Protein AF-A0A7C3XX94-F1 (afdb_monomer_lite)

Sequence (78 aa):
EELEKLSEDAGVYKSVGGIMVRSSRDALKKELSEQKETLDLRIKALQKQEERSIQRLREMREKIDKELKSGAAEGAGG

Structure (mmCIF, N/CA/C/O backbone):
data_AF-A0A7C3XX94-F1
#
_entry.id   AF-A0A7C3XX94-F1
#
loop_
_atom_site.group_PDB
_atom_site.id
_atom_site.type_symbol
_atom_site.label_atom_id
_atom_site.label_alt_id
_atom_site.label_comp_id
_atom_site.label_asym_id
_atom_site.label_entity_id
_atom_site.label_seq_id
_atom_site.pdbx_PDB_ins_code
_atom_site.Cartn_x
_atom_site.Cartn_y
_atom_site.Cartn_z
_atom_site.occupancy
_atom_site.B_iso_or_equiv
_atom_site.auth_seq_id
_atom_site.auth_comp_id
_atom_site.auth_asym_id
_atom_site.auth_atom_id
_atom_site.pdbx_PDB_model_num
ATOM 1 N N . GLU A 1 1 ? -0.234 6.050 17.718 1.00 75.25 1 GLU A N 1
ATOM 2 C CA . GLU A 1 1 ? 0.169 7.319 18.351 1.00 75.25 1 GLU A CA 1
ATOM 3 C C . GLU A 1 1 ? -1.000 8.090 18.959 1.00 75.25 1 GLU A C 1
ATOM 5 O O . GLU A 1 1 ? -1.171 8.005 20.165 1.00 75.25 1 GLU A O 1
ATOM 10 N N . GLU A 1 2 ? -1.868 8.780 18.207 1.00 84.44 2 GLU A N 1
ATOM 11 C CA . GLU A 1 2 ? -2.917 9.611 18.850 1.00 84.44 2 GLU A CA 1
ATOM 12 C C . GLU A 1 2 ? -3.951 8.811 19.660 1.00 84.44 2 GLU A C 1
ATOM 14 O O . GLU A 1 2 ? -4.267 9.168 20.792 1.00 84.44 2 GLU A O 1
ATOM 19 N N . LEU A 1 3 ? -4.404 7.659 19.153 1.00 83.94 3 LEU A N 1
ATOM 20 C CA . LEU A 1 3 ? -5.307 6.774 19.903 1.00 83.94 3 LEU A CA 1
ATOM 21 C C . LEU A 1 3 ? -4.664 6.167 21.158 1.00 83.94 3 LEU A C 1
ATOM 23 O O . LEU A 1 3 ? -5.370 5.616 21.992 1.00 83.94 3 LEU A O 1
ATOM 27 N N . GLU A 1 4 ? -3.338 6.195 21.300 1.00 83.81 4 GLU A N 1
ATOM 28 C CA . GLU A 1 4 ? -2.643 5.647 22.476 1.00 83.81 4 GLU A CA 1
ATOM 29 C C . GLU A 1 4 ? -2.639 6.610 23.655 1.00 83.81 4 GLU A C 1
ATOM 31 O O . GLU A 1 4 ? -2.499 6.169 24.790 1.00 83.81 4 GLU A O 1
ATOM 36 N N . LYS A 1 5 ? -2.868 7.897 23.390 1.00 88.19 5 LYS A N 1
ATOM 37 C CA . LYS A 1 5 ? -2.935 8.954 24.402 1.00 88.19 5 LYS A CA 1
ATOM 38 C C . LYS A 1 5 ? -4.322 9.069 25.048 1.00 88.19 5 LYS A C 1
ATOM 40 O O . LYS A 1 5 ? -4.488 9.825 25.998 1.00 88.19 5 LYS A O 1
ATOM 45 N N . LEU A 1 6 ? -5.319 8.352 24.521 1.00 86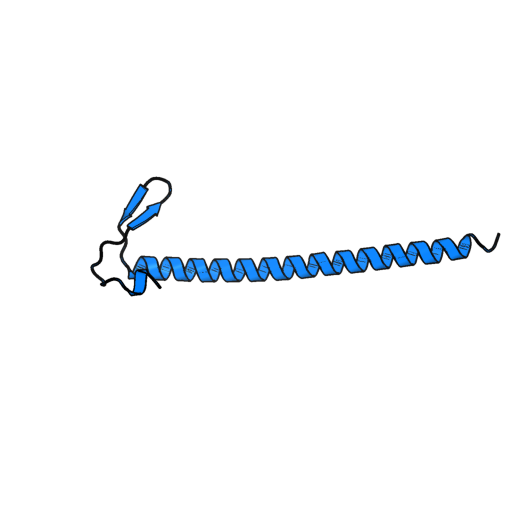.06 6 LEU A N 1
ATOM 46 C CA . LEU A 1 6 ? -6.710 8.403 24.970 1.00 86.06 6 LEU A CA 1
ATOM 47 C C . LEU A 1 6 ? -7.017 7.310 26.000 1.00 86.06 6 LEU A C 1
ATOM 49 O O . LEU A 1 6 ? -6.539 6.174 25.885 1.00 86.06 6 LEU A O 1
ATOM 53 N N . SER A 1 7 ? -7.874 7.634 26.969 1.00 82.62 7 SER A N 1
ATOM 54 C CA . SER A 1 7 ? -8.435 6.663 27.911 1.00 82.62 7 SER A CA 1
ATOM 55 C C . SER A 1 7 ? -9.283 5.603 27.187 1.00 82.62 7 SER A C 1
ATOM 57 O O . SER A 1 7 ? -9.712 5.804 26.049 1.00 82.62 7 SER A O 1
ATOM 59 N N . GLU A 1 8 ? -9.486 4.434 27.802 1.00 78.06 8 GLU A N 1
ATOM 60 C CA . GLU A 1 8 ? -10.214 3.322 27.154 1.00 78.06 8 GLU A CA 1
ATOM 61 C C . GLU A 1 8 ? -11.691 3.654 26.896 1.00 78.06 8 GLU A C 1
ATOM 63 O O . GLU A 1 8 ? -12.282 3.194 25.922 1.00 78.06 8 GLU A O 1
ATOM 68 N N . ASP A 1 9 ? -12.263 4.486 27.763 1.00 81.00 9 ASP A N 1
ATOM 69 C CA . ASP A 1 9 ? -13.639 4.975 27.742 1.00 81.00 9 ASP A CA 1
ATOM 70 C C . ASP A 1 9 ? -13.833 6.216 26.854 1.00 81.00 9 ASP A C 1
ATOM 72 O O . ASP A 1 9 ? -14.960 6.691 26.685 1.00 81.00 9 ASP A O 1
ATOM 76 N N . ALA A 1 10 ? -12.758 6.737 26.251 1.00 84.69 10 ALA A N 1
ATOM 77 C CA . ALA A 1 10 ? -12.841 7.873 25.349 1.00 84.69 10 ALA A CA 1
ATOM 78 C C . ALA A 1 10 ? -13.760 7.552 24.159 1.00 84.69 10 ALA A C 1
ATOM 80 O O . ALA A 1 10 ? -13.577 6.572 23.432 1.00 84.69 10 ALA A O 1
ATO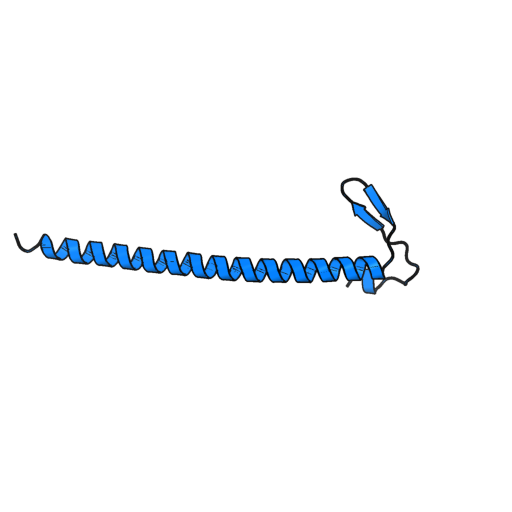M 81 N N . GLY A 1 11 ? -14.751 8.417 23.931 1.00 85.19 11 GLY A N 1
ATOM 82 C CA . GLY A 1 11 ? -15.643 8.310 22.784 1.00 85.19 11 GLY A CA 1
ATOM 83 C C . GLY A 1 11 ? -14.887 8.555 21.483 1.00 85.19 11 GLY A C 1
ATOM 84 O O . GLY A 1 11 ? -14.674 9.704 21.105 1.00 85.19 11 GLY A O 1
ATOM 85 N N . VAL A 1 12 ? -14.511 7.484 20.787 1.00 90.69 12 VAL A N 1
ATOM 86 C CA . VAL A 1 12 ? -13.875 7.568 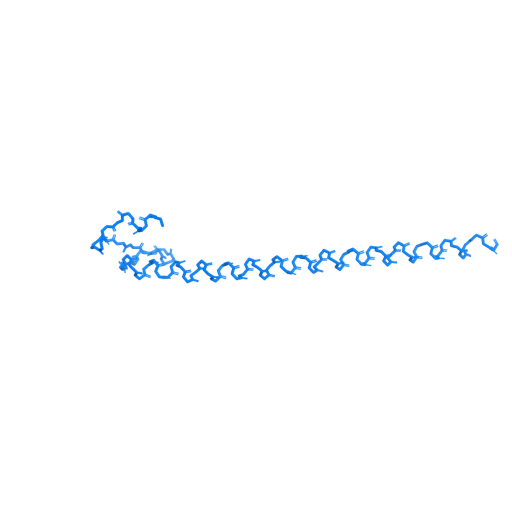19.470 1.00 90.69 12 VAL A CA 1
ATOM 87 C C . VAL A 1 12 ? -14.877 7.275 18.363 1.00 90.69 12 VAL A C 1
ATOM 89 O O . VAL A 1 12 ? -15.806 6.476 18.512 1.00 90.69 12 VAL A O 1
ATOM 92 N N . TYR A 1 13 ? -14.684 7.942 17.232 1.00 91.31 13 TYR A N 1
ATOM 93 C CA . TYR A 1 13 ? -15.544 7.828 16.065 1.00 91.31 13 TYR A CA 1
ATOM 94 C C . TYR A 1 13 ? -14.681 7.636 14.830 1.00 91.31 13 TYR A C 1
ATOM 96 O O . TYR A 1 13 ? -13.631 8.264 14.701 1.00 91.31 13 TYR A O 1
ATOM 104 N N . LYS A 1 14 ? -15.136 6.780 13.919 1.00 89.69 14 LYS A N 1
ATOM 105 C CA . LYS A 1 14 ? -14.520 6.615 12.607 1.00 89.69 14 LYS A CA 1
ATOM 106 C C . LYS A 1 14 ? -15.399 7.210 11.522 1.00 89.69 14 LYS A C 1
ATOM 108 O O . LYS A 1 14 ? -16.623 7.100 11.584 1.00 89.69 14 LYS A O 1
ATOM 113 N N . SER A 1 15 ? -14.762 7.806 10.524 1.00 91.25 15 SER A N 1
ATOM 114 C CA . SER A 1 15 ? -15.456 8.277 9.332 1.00 91.25 15 SER A CA 1
ATOM 115 C C . SER A 1 15 ? -15.755 7.100 8.407 1.00 91.25 15 SER A C 1
ATOM 117 O O . SER A 1 15 ? -14.861 6.318 8.081 1.00 91.25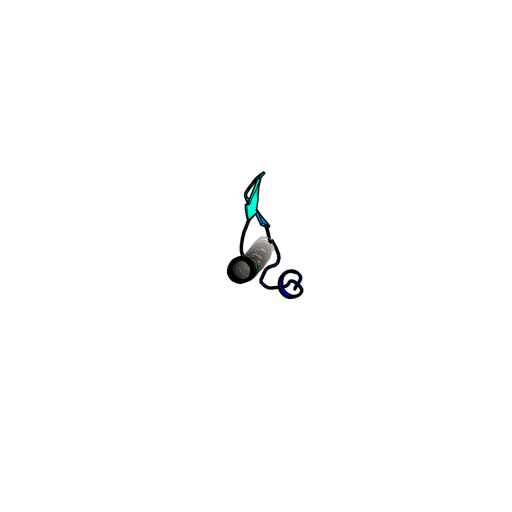 15 SER A O 1
ATOM 119 N N . VAL A 1 16 ? -17.009 6.978 7.980 1.00 89.69 16 VAL A N 1
ATOM 120 C CA . VAL A 1 16 ? -17.449 6.031 6.952 1.00 89.69 16 VAL A CA 1
ATOM 121 C C . VAL A 1 16 ? -18.224 6.824 5.906 1.00 89.69 16 VAL A C 1
ATOM 123 O O . VAL A 1 16 ? -19.398 7.145 6.084 1.00 89.69 16 VAL A O 1
ATOM 126 N N . GLY A 1 17 ? -17.545 7.192 4.818 1.00 89.44 17 GLY A N 1
ATOM 127 C CA . GLY A 1 17 ? -18.105 8.094 3.811 1.00 89.44 17 GLY A CA 1
ATOM 128 C C . GLY A 1 17 ? -18.360 9.488 4.392 1.00 89.44 17 GLY A C 1
ATOM 129 O O . GLY A 1 17 ? -17.421 10.174 4.781 1.00 89.44 17 GLY A O 1
ATOM 130 N N . GLY A 1 18 ? -19.629 9.905 4.434 1.00 93.75 18 GLY A N 1
ATOM 131 C CA . GLY A 1 18 ? -20.053 11.208 4.966 1.00 93.75 18 GLY A CA 1
ATOM 132 C C . GLY A 1 18 ? -20.531 11.195 6.422 1.00 93.75 18 GLY A C 1
ATOM 133 O O . GLY A 1 18 ? -21.019 12.219 6.893 1.00 93.75 18 GLY A O 1
ATOM 134 N N . ILE A 1 19 ? -20.449 10.059 7.126 1.00 93.75 19 ILE A N 1
ATOM 135 C CA . ILE A 1 19 ? -20.952 9.918 8.502 1.00 93.75 19 ILE A CA 1
ATOM 136 C C . ILE A 1 19 ? -19.860 9.473 9.476 1.00 93.75 19 ILE A C 1
ATOM 138 O O . ILE A 1 19 ? -18.876 8.847 9.088 1.00 93.75 19 ILE A O 1
ATOM 142 N N . MET A 1 20 ? -20.070 9.763 10.761 1.00 93.88 20 MET A N 1
ATOM 143 C CA . MET A 1 20 ? -19.197 9.344 11.859 1.00 93.88 20 MET A CA 1
ATOM 144 C C . MET A 1 20 ? -19.864 8.221 12.656 1.00 93.88 20 MET A C 1
ATOM 146 O O . MET A 1 20 ? -20.970 8.388 13.167 1.00 93.88 20 MET A O 1
ATOM 150 N N . VAL A 1 21 ? -19.187 7.084 12.789 1.00 92.38 21 VAL A N 1
ATOM 151 C CA . VAL A 1 21 ? -19.679 5.903 13.511 1.00 92.38 21 VAL A CA 1
ATOM 152 C C . VAL A 1 21 ? -18.856 5.712 14.778 1.00 92.38 21 VAL A C 1
ATOM 154 O O . VAL A 1 21 ? -17.627 5.688 14.720 1.00 92.38 21 VAL A O 1
ATOM 157 N N . ARG A 1 22 ? -19.519 5.576 15.933 1.00 91.69 22 ARG A N 1
ATOM 158 C CA . ARG A 1 22 ? -18.844 5.326 17.216 1.00 91.69 22 ARG A CA 1
ATOM 159 C C . ARG A 1 22 ? -18.120 3.976 17.178 1.00 91.69 22 ARG A C 1
ATOM 161 O O . ARG A 1 22 ? -18.685 2.985 16.725 1.00 91.69 22 ARG A O 1
ATOM 168 N N . SER A 1 23 ? -16.899 3.939 17.694 1.00 90.31 23 SER A N 1
ATOM 169 C CA . SER A 1 23 ? -16.088 2.729 17.853 1.00 90.31 23 SER A CA 1
ATOM 170 C C . SER A 1 23 ? -15.455 2.706 19.246 1.00 90.31 23 SER A C 1
ATOM 172 O O . SER A 1 23 ? -15.510 3.700 19.971 1.00 90.31 23 SER A O 1
ATOM 174 N N . SER A 1 24 ? -14.846 1.584 19.631 1.00 90.56 24 SER A N 1
ATOM 175 C CA . SER A 1 24 ? -13.906 1.565 20.753 1.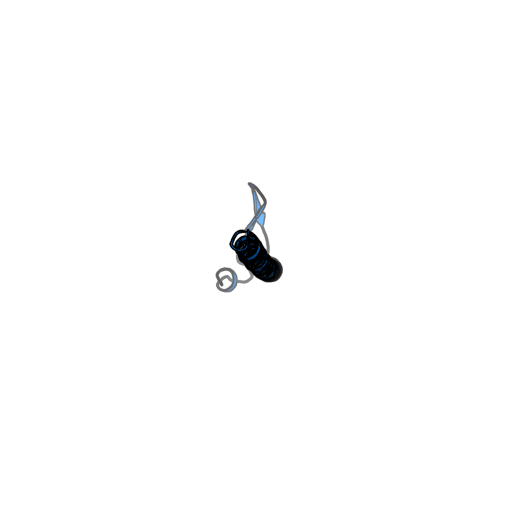00 90.56 24 SER A CA 1
ATOM 176 C C . SER A 1 24 ? -12.500 1.921 20.276 1.00 90.56 24 SER A C 1
ATOM 178 O O . SER A 1 24 ? -12.147 1.717 19.105 1.00 90.56 24 SER A O 1
ATOM 180 N N . ARG A 1 25 ? -11.690 2.442 21.201 1.00 88.88 25 ARG A N 1
ATOM 181 C CA . ARG A 1 25 ? -10.282 2.776 20.967 1.00 88.88 25 ARG A CA 1
ATOM 182 C C . ARG A 1 25 ? -9.500 1.565 20.460 1.00 88.88 25 ARG A C 1
ATOM 184 O O . ARG A 1 25 ? -8.760 1.682 19.488 1.00 88.88 25 ARG A O 1
ATOM 191 N N . ASP A 1 26 ? -9.697 0.406 21.078 1.00 89.50 26 ASP A N 1
ATOM 192 C CA . ASP A 1 26 ? -8.915 -0.793 20.769 1.00 89.50 26 ASP A CA 1
ATOM 193 C C . ASP A 1 26 ? -9.334 -1.442 19.450 1.00 89.50 26 ASP A C 1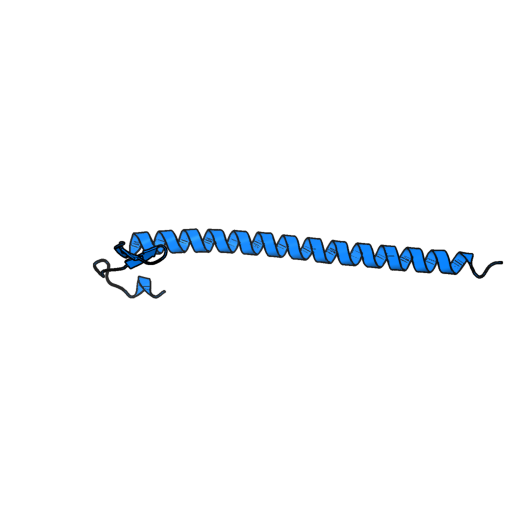
ATOM 195 O O . ASP A 1 26 ? -8.474 -1.864 18.678 1.00 89.50 26 ASP A O 1
ATOM 199 N N . ALA A 1 27 ? -10.635 -1.444 19.134 1.00 89.38 27 ALA A N 1
ATOM 200 C CA . ALA A 1 27 ? -11.108 -1.898 17.829 1.00 89.38 27 ALA A CA 1
ATOM 201 C C . ALA A 1 27 ? -10.537 -1.025 16.703 1.00 89.38 27 ALA A C 1
ATOM 203 O O . ALA A 1 27 ? -10.043 -1.550 15.708 1.00 89.38 27 ALA A O 1
ATOM 204 N N . LEU A 1 28 ? -10.530 0.300 16.892 1.00 90.81 28 LEU A N 1
ATOM 205 C CA . LEU A 1 28 ? -9.995 1.229 15.899 1.00 90.81 28 LEU A CA 1
ATOM 206 C C . LEU A 1 28 ? -8.469 1.115 15.765 1.00 90.81 28 LEU A C 1
ATOM 208 O O . LEU A 1 28 ? -7.951 1.166 14.654 1.00 90.81 28 LEU A O 1
ATOM 212 N N . LYS A 1 29 ? -7.741 0.907 16.871 1.00 91.00 29 LYS A N 1
ATOM 213 C CA . LYS A 1 29 ? -6.296 0.621 16.829 1.00 91.00 29 LYS A CA 1
ATOM 214 C C . LYS A 1 29 ? -5.994 -0.647 16.038 1.00 91.00 29 LYS A C 1
ATOM 216 O O . LYS A 1 29 ? -5.099 -0.627 15.198 1.00 91.00 29 LYS A O 1
ATOM 221 N N . LYS A 1 30 ? -6.736 -1.728 16.292 1.00 92.50 30 LYS A N 1
ATOM 222 C CA . LYS A 1 30 ? -6.566 -2.996 15.577 1.00 92.50 30 LYS A CA 1
ATOM 223 C C . LYS A 1 30 ? -6.832 -2.823 14.080 1.00 92.50 30 LYS A C 1
ATOM 225 O O . LYS A 1 30 ? -5.983 -3.191 13.278 1.00 92.50 30 LYS A O 1
ATOM 230 N N . GLU A 1 31 ? -7.947 -2.186 13.721 1.00 92.56 31 GLU A N 1
ATOM 231 C CA . GLU A 1 31 ? -8.308 -1.896 12.326 1.00 92.56 31 GLU A CA 1
ATOM 232 C C . GLU A 1 31 ? -7.215 -1.076 11.618 1.00 92.56 31 GLU A C 1
ATOM 234 O O . GLU A 1 31 ? -6.781 -1.434 10.525 1.00 92.56 31 GLU A O 1
ATOM 239 N N . LEU A 1 32 ? -6.707 -0.013 12.253 1.00 93.56 32 LEU A N 1
ATOM 240 C CA . LEU A 1 32 ? -5.627 0.807 11.694 1.00 93.56 32 LEU A CA 1
ATOM 241 C C . LEU A 1 32 ? -4.303 0.041 11.563 1.00 93.56 32 LEU A C 1
ATOM 243 O O . LEU A 1 32 ? -3.567 0.269 10.605 1.00 93.56 32 LEU A O 1
ATOM 247 N N . SER A 1 33 ? -3.994 -0.863 12.497 1.00 94.62 33 SER A N 1
ATOM 248 C CA . SER A 1 33 ? -2.798 -1.711 12.416 1.00 94.62 33 SER A CA 1
ATOM 249 C C . SER A 1 33 ? -2.881 -2.679 11.237 1.00 94.62 33 SER A C 1
ATOM 251 O O . SER A 1 33 ? -1.958 -2.739 10.430 1.00 94.62 33 SER A O 1
ATOM 253 N N . GLU A 1 34 ? -4.010 -3.372 11.078 1.00 96.56 34 GLU A N 1
ATOM 254 C CA . GLU A 1 34 ? -4.249 -4.284 9.951 1.00 96.56 34 GLU A CA 1
ATOM 255 C C . GLU A 1 34 ? -4.222 -3.535 8.604 1.00 96.56 34 GLU A C 1
ATOM 257 O O . GLU A 1 34 ? -3.647 -4.009 7.618 1.00 96.56 34 GLU A O 1
ATOM 262 N N . GLN A 1 35 ? -4.787 -2.321 8.557 1.00 96.06 35 GLN A N 1
ATOM 263 C CA . GLN A 1 35 ? -4.700 -1.449 7.383 1.00 96.06 35 GLN A CA 1
ATOM 264 C C . GLN A 1 35 ? -3.258 -1.039 7.080 1.00 96.06 35 GLN A C 1
ATOM 266 O O . GLN A 1 35 ? -2.850 -1.071 5.918 1.00 96.06 35 GLN A O 1
ATOM 271 N N . LYS A 1 36 ? -2.475 -0.680 8.103 1.00 97.00 36 LYS A N 1
ATOM 272 C CA . LYS A 1 36 ? -1.061 -0.332 7.942 1.00 97.00 36 LYS A CA 1
ATOM 273 C C . LYS A 1 36 ? -0.264 -1.508 7.386 1.00 97.00 36 LYS A C 1
ATOM 275 O O . LYS A 1 36 ? 0.433 -1.337 6.393 1.00 97.00 36 LYS A O 1
ATOM 280 N N . GLU A 1 37 ? -0.423 -2.701 7.951 1.00 97.88 37 GLU A N 1
ATOM 281 C CA . GLU A 1 37 ? 0.235 -3.916 7.454 1.00 97.88 37 GLU A CA 1
ATOM 282 C C . GLU A 1 37 ? -0.136 -4.206 5.992 1.00 97.88 37 GLU A C 1
ATOM 284 O O . GLU A 1 37 ? 0.729 -4.502 5.164 1.00 97.88 37 GLU A O 1
ATOM 289 N N . THR A 1 38 ? -1.414 -4.044 5.641 1.00 98.25 38 THR A N 1
ATOM 290 C CA . THR A 1 38 ? -1.896 -4.193 4.259 1.00 98.25 38 THR A CA 1
ATOM 291 C C . THR A 1 38 ? -1.241 -3.178 3.317 1.00 98.25 38 THR A C 1
ATOM 293 O O . THR A 1 38 ? -0.821 -3.527 2.208 1.00 98.25 38 THR A O 1
ATOM 296 N N . LEU A 1 39 ? -1.135 -1.917 3.743 1.00 98.44 39 LEU A N 1
ATOM 297 C CA . LEU A 1 39 ? -0.483 -0.862 2.968 1.00 98.44 39 LEU A CA 1
ATOM 298 C C . LEU A 1 39 ? 1.017 -1.121 2.813 1.00 98.44 39 LEU A C 1
ATOM 300 O O . LEU A 1 39 ? 1.531 -0.989 1.703 1.00 98.44 39 LEU A O 1
ATOM 304 N N . ASP A 1 40 ? 1.699 -1.569 3.863 1.00 98.31 40 ASP A N 1
ATOM 305 C CA . ASP A 1 40 ? 3.124 -1.904 3.825 1.00 98.31 40 ASP A CA 1
ATOM 306 C C . ASP A 1 40 ? 3.407 -3.053 2.844 1.00 98.31 40 ASP A C 1
ATOM 308 O O . ASP A 1 40 ? 4.370 -3.004 2.071 1.00 98.31 40 ASP A O 1
ATOM 312 N N . LEU A 1 41 ? 2.540 -4.071 2.800 1.00 98.50 41 LEU A N 1
ATOM 313 C CA . LEU A 1 41 ? 2.618 -5.137 1.795 1.00 98.50 41 LEU A CA 1
ATOM 314 C C . LEU A 1 41 ? 2.427 -4.596 0.374 1.00 98.50 41 LEU A C 1
ATOM 316 O O . LEU A 1 41 ? 3.175 -4.964 -0.537 1.00 98.50 41 LEU A O 1
ATOM 320 N N . ARG A 1 42 ? 1.455 -3.699 0.175 1.00 98.25 42 ARG A N 1
ATOM 321 C CA . ARG A 1 42 ? 1.200 -3.077 -1.130 1.00 98.25 42 ARG A CA 1
ATOM 322 C C . ARG A 1 42 ? 2.377 -2.218 -1.588 1.00 98.25 42 ARG A C 1
ATOM 324 O O . ARG A 1 42 ? 2.743 -2.286 -2.760 1.00 98.25 42 ARG A O 1
ATOM 331 N N . ILE A 1 43 ? 2.997 -1.467 -0.679 1.00 98.56 43 ILE A N 1
ATOM 332 C CA . ILE A 1 43 ? 4.205 -0.679 -0.954 1.00 98.56 43 ILE A CA 1
ATOM 333 C C . ILE A 1 43 ? 5.334 -1.598 -1.421 1.00 98.56 43 ILE A C 1
ATOM 335 O O . ILE A 1 43 ? 5.888 -1.376 -2.496 1.00 98.56 43 ILE A O 1
ATOM 339 N N . LYS A 1 44 ? 5.621 -2.682 -0.688 1.00 98.50 44 LYS A N 1
ATOM 340 C CA . LYS A 1 44 ? 6.659 -3.655 -1.078 1.00 98.50 44 LYS A CA 1
ATOM 341 C C . LYS A 1 44 ? 6.393 -4.270 -2.453 1.00 98.50 44 LYS A C 1
ATOM 343 O O . LYS A 1 44 ? 7.313 -4.444 -3.254 1.00 98.50 44 LYS A O 1
ATOM 348 N N . ALA A 1 45 ? 5.136 -4.599 -2.751 1.00 98.50 45 ALA A N 1
ATOM 349 C CA . ALA A 1 45 ? 4.755 -5.136 -4.053 1.00 98.50 45 ALA A CA 1
ATOM 350 C C . ALA A 1 45 ? 5.000 -4.127 -5.189 1.00 98.50 45 ALA A C 1
ATOM 352 O O . ALA A 1 45 ? 5.544 -4.507 -6.231 1.00 98.50 45 ALA A O 1
ATOM 353 N N . LEU A 1 46 ? 4.645 -2.855 -4.970 1.00 98.62 46 LEU A N 1
ATOM 354 C CA . LEU A 1 46 ? 4.866 -1.766 -5.923 1.00 98.62 46 LEU A CA 1
ATOM 355 C C . LEU A 1 46 ? 6.356 -1.487 -6.141 1.00 98.62 46 LEU A C 1
ATOM 357 O O . LEU A 1 46 ? 6.774 -1.399 -7.290 1.00 98.62 46 LEU A O 1
ATOM 361 N N . GLN A 1 47 ? 7.169 -1.461 -5.083 1.00 98.50 47 GLN A N 1
ATOM 362 C CA . GLN A 1 47 ? 8.628 -1.315 -5.192 1.00 98.50 47 GLN A CA 1
ATOM 363 C C . GLN A 1 47 ? 9.237 -2.428 -6.055 1.00 98.50 47 GLN A C 1
ATOM 365 O O . GLN A 1 47 ? 9.953 -2.167 -7.019 1.00 98.50 47 GLN A O 1
ATOM 370 N N . LYS A 1 48 ? 8.857 -3.688 -5.808 1.00 98.56 48 LYS A N 1
ATOM 371 C CA . LYS A 1 48 ? 9.327 -4.819 -6.623 1.00 98.56 48 LYS A CA 1
ATOM 372 C C . LYS A 1 48 ? 8.843 -4.729 -8.078 1.00 98.56 48 LYS A C 1
ATOM 374 O O . LYS A 1 48 ? 9.480 -5.267 -8.984 1.00 98.56 48 LYS A O 1
ATOM 379 N N . GLN A 1 49 ? 7.671 -4.139 -8.323 1.00 98.44 49 GLN A N 1
ATOM 380 C CA . GLN A 1 49 ? 7.158 -3.904 -9.676 1.00 98.44 49 GLN A CA 1
ATOM 381 C C . GLN A 1 49 ? 7.938 -2.794 -10.388 1.00 98.44 49 GLN A C 1
ATOM 383 O O . GLN A 1 49 ? 8.243 -2.941 -11.574 1.00 98.44 49 GLN A O 1
ATOM 388 N N . GLU A 1 50 ? 8.282 -1.727 -9.676 1.00 98.44 50 GLU A N 1
ATOM 389 C CA . GLU A 1 50 ? 9.113 -0.633 -10.169 1.00 98.44 50 GLU A CA 1
ATOM 390 C C . GLU A 1 50 ? 10.505 -1.140 -10.558 1.00 98.44 50 GLU A C 1
ATOM 392 O O . GLU A 1 50 ? 10.908 -0.975 -11.708 1.00 98.44 50 GLU A O 1
ATOM 397 N N . GLU A 1 51 ? 11.183 -1.874 -9.671 1.00 98.50 51 GLU A N 1
ATOM 398 C CA . GLU A 1 51 ? 12.499 -2.472 -9.938 1.00 98.50 51 GLU A CA 1
ATOM 399 C C . GLU A 1 51 ? 12.499 -3.335 -11.208 1.00 98.50 51 GLU A C 1
ATOM 401 O O . GLU A 1 51 ? 13.353 -3.174 -12.082 1.00 98.50 51 GLU A O 1
ATOM 406 N N . ARG A 1 52 ? 11.498 -4.217 -11.362 1.00 98.31 52 ARG A N 1
ATOM 407 C CA . ARG A 1 52 ? 11.347 -5.041 -12.575 1.00 98.31 52 ARG A CA 1
ATOM 408 C C . ARG A 1 52 ? 11.132 -4.195 -13.827 1.00 98.31 52 ARG A C 1
ATOM 410 O O . ARG A 1 52 ? 11.619 -4.558 -14.895 1.00 98.31 52 ARG A O 1
ATOM 417 N N . SER A 1 53 ? 10.380 -3.105 -13.714 1.00 98.31 53 SER A N 1
ATOM 418 C CA . SER A 1 53 ? 10.105 -2.207 -14.840 1.00 98.31 53 SER A CA 1
ATOM 419 C C . SER A 1 53 ? 11.374 -1.472 -15.269 1.00 98.31 53 SER A C 1
ATOM 421 O O . SER A 1 53 ? 11.698 -1.456 -16.454 1.00 98.31 53 SER A O 1
ATOM 423 N N . ILE A 1 54 ? 12.144 -0.956 -14.308 1.00 98.50 54 ILE A N 1
ATOM 424 C CA . ILE A 1 54 ? 13.438 -0.308 -14.556 1.00 98.50 54 ILE A CA 1
ATOM 425 C C . ILE A 1 54 ? 14.424 -1.289 -15.196 1.00 98.50 54 ILE A C 1
ATOM 427 O O . ILE A 1 54 ? 15.085 -0.941 -16.174 1.00 98.50 54 ILE A O 1
ATOM 431 N N . GLN A 1 55 ? 14.504 -2.522 -14.690 1.00 98.38 55 GLN A N 1
ATOM 432 C CA . GLN A 1 55 ? 15.394 -3.545 -15.240 1.00 98.38 55 GLN A CA 1
ATOM 433 C C . GLN A 1 55 ? 15.058 -3.862 -16.705 1.00 98.38 55 GLN A C 1
ATOM 435 O O . GLN A 1 55 ? 15.943 -3.841 -17.558 1.00 98.38 55 GLN A O 1
ATOM 440 N N . ARG A 1 56 ? 13.772 -4.055 -17.027 1.00 98.06 56 ARG A N 1
ATOM 441 C CA . ARG A 1 56 ? 13.324 -4.274 -18.413 1.00 98.06 56 ARG A CA 1
ATOM 442 C C . ARG A 1 56 ? 13.662 -3.099 -19.324 1.00 98.06 56 ARG A C 1
ATOM 444 O O . ARG A 1 56 ? 14.081 -3.317 -20.455 1.00 98.06 56 ARG A O 1
ATOM 451 N N . LEU A 1 57 ? 13.509 -1.863 -18.843 1.00 98.19 57 LEU A N 1
ATOM 452 C CA . LEU A 1 57 ? 13.876 -0.671 -19.614 1.00 98.19 57 LEU A CA 1
ATOM 453 C C . LEU A 1 57 ? 15.377 -0.631 -19.925 1.00 98.19 57 LEU A C 1
ATOM 455 O O . LEU A 1 57 ? 15.753 -0.305 -21.050 1.00 98.19 57 LEU A O 1
ATOM 459 N N . ARG A 1 58 ? 16.232 -0.995 -18.961 1.00 98.00 58 ARG A N 1
ATOM 460 C CA . ARG A 1 58 ? 17.686 -1.087 -19.174 1.00 98.00 58 ARG A CA 1
ATOM 461 C C . ARG A 1 58 ? 18.032 -2.151 -20.211 1.00 98.00 58 ARG A C 1
ATOM 463 O O . ARG A 1 58 ? 18.726 -1.843 -21.171 1.00 98.00 58 ARG A O 1
ATOM 470 N N . GLU A 1 59 ? 17.469 -3.348 -20.080 1.00 97.56 59 GLU A N 1
ATOM 471 C CA . GLU A 1 59 ? 17.675 -4.439 -21.042 1.00 97.56 59 GLU A CA 1
ATOM 472 C C . GLU A 1 59 ? 17.194 -4.072 -22.452 1.00 97.56 59 GLU A C 1
ATOM 474 O O . GLU A 1 59 ? 17.843 -4.407 -23.442 1.00 97.56 59 GLU A O 1
ATOM 479 N N . MET A 1 60 ? 16.060 -3.372 -22.570 1.00 97.19 60 MET A N 1
ATOM 480 C CA . MET A 1 60 ? 15.572 -2.878 -23.860 1.00 97.19 60 MET A CA 1
ATOM 481 C C . MET A 1 60 ? 16.528 -1.851 -24.467 1.00 97.19 60 MET A C 1
ATOM 483 O O . MET A 1 60 ? 16.826 -1.941 -25.656 1.00 97.19 60 MET A O 1
ATOM 487 N N . ARG A 1 61 ? 17.038 -0.910 -23.664 1.00 96.06 61 ARG A N 1
ATOM 488 C CA . ARG A 1 61 ? 18.025 0.074 -24.120 1.00 96.06 61 ARG A CA 1
ATOM 489 C C . ARG A 1 61 ? 19.308 -0.600 -24.603 1.00 96.06 61 ARG A C 1
ATOM 491 O O . ARG A 1 61 ? 19.770 -0.289 -25.691 1.00 96.06 61 ARG A O 1
ATOM 498 N N . GLU A 1 62 ? 19.838 -1.552 -23.841 1.00 96.94 62 GLU A N 1
ATOM 499 C CA . GLU A 1 62 ? 21.042 -2.302 -24.221 1.00 96.94 62 GLU A CA 1
ATOM 500 C C . GLU A 1 62 ? 20.852 -3.083 -25.525 1.00 96.94 62 GLU A C 1
ATOM 502 O O . GLU A 1 62 ? 21.747 -3.096 -26.370 1.00 96.94 62 GLU A O 1
ATOM 507 N N . LYS A 1 63 ? 19.679 -3.703 -25.720 1.00 95.75 63 LYS A N 1
ATOM 508 C CA . LYS A 1 63 ? 19.336 -4.371 -26.982 1.00 95.75 63 LYS A CA 1
ATOM 509 C C . LYS A 1 63 ? 19.319 -3.385 -28.145 1.00 95.75 63 LYS A C 1
ATOM 511 O O . LYS A 1 63 ? 19.967 -3.649 -29.148 1.00 95.75 63 LYS A O 1
ATOM 516 N N . ILE A 1 64 ? 18.638 -2.247 -27.999 1.00 95.44 64 ILE A N 1
ATOM 517 C CA . ILE A 1 64 ? 18.590 -1.209 -29.040 1.00 95.44 64 ILE A CA 1
ATOM 518 C C . ILE A 1 64 ? 20.005 -0.715 -29.375 1.00 95.44 64 ILE A C 1
ATOM 520 O O . ILE A 1 64 ? 20.379 -0.683 -30.544 1.00 95.44 64 ILE A O 1
ATOM 524 N N . ASP A 1 65 ? 20.818 -0.398 -28.366 1.00 93.75 65 ASP A N 1
ATOM 525 C CA . ASP A 1 65 ? 22.193 0.074 -28.561 1.00 93.75 65 ASP A CA 1
ATOM 526 C C . ASP A 1 65 ? 23.072 -0.980 -29.259 1.00 93.75 65 ASP A C 1
ATOM 528 O O . ASP A 1 65 ? 23.938 -0.633 -30.066 1.00 93.75 65 ASP A O 1
ATOM 532 N N . LYS A 1 66 ? 22.860 -2.270 -28.967 1.00 94.38 66 LYS A N 1
ATOM 533 C CA . LYS A 1 66 ? 23.562 -3.377 -29.625 1.00 94.38 66 LYS A CA 1
ATOM 534 C C . LYS A 1 66 ? 23.177 -3.491 -31.099 1.00 94.38 66 LYS A C 1
ATOM 536 O O . LYS A 1 66 ? 24.081 -3.545 -31.928 1.00 94.38 66 LYS A O 1
ATOM 541 N N . GLU A 1 67 ? 21.881 -3.484 -31.410 1.00 94.25 67 GLU A N 1
ATOM 542 C CA . GLU A 1 67 ? 21.378 -3.577 -32.789 1.00 94.25 67 GLU A CA 1
ATOM 543 C C . GLU A 1 67 ? 21.827 -2.382 -33.647 1.00 94.25 67 GLU A C 1
ATOM 545 O O . GLU A 1 67 ? 22.216 -2.542 -34.803 1.00 94.25 67 GLU A O 1
ATOM 550 N N . LEU A 1 68 ? 21.856 -1.173 -33.072 1.00 92.31 68 LEU A N 1
ATOM 551 C CA . LEU A 1 68 ? 22.368 0.018 -33.760 1.00 92.31 68 LEU A CA 1
ATOM 552 C C . LEU A 1 68 ? 23.868 -0.091 -34.071 1.00 92.31 68 LEU A C 1
ATOM 554 O O . LEU A 1 68 ? 24.309 0.308 -35.149 1.00 92.31 68 LEU A O 1
ATOM 558 N N . LYS A 1 69 ? 24.664 -0.645 -33.148 1.00 87.69 69 LYS A N 1
ATOM 559 C CA . LYS A 1 69 ? 26.104 -0.863 -33.364 1.00 87.69 69 LYS A CA 1
ATOM 560 C C . LYS A 1 69 ? 26.381 -1.970 -34.380 1.00 87.69 69 LYS A C 1
ATOM 562 O O . LYS A 1 69 ? 27.326 -1.829 -35.152 1.00 87.69 69 LYS A O 1
ATOM 567 N N . SER A 1 70 ? 25.589 -3.044 -34.402 1.00 77.00 70 SER A N 1
ATOM 568 C CA . SER A 1 70 ? 25.730 -4.098 -35.415 1.00 77.00 70 SER A CA 1
ATOM 569 C C . SER A 1 70 ? 25.300 -3.621 -36.802 1.00 77.00 70 SER A C 1
ATOM 571 O O . SER A 1 70 ? 26.013 -3.887 -37.763 1.00 77.00 70 SER A O 1
ATOM 573 N N . GLY A 1 71 ? 24.223 -2.835 -36.910 1.00 68.06 71 GLY A N 1
ATOM 574 C CA . GLY A 1 71 ? 23.789 -2.248 -38.184 1.00 68.06 71 GLY A CA 1
ATOM 575 C C . GLY A 1 71 ? 24.772 -1.221 -38.765 1.00 68.06 71 GLY A C 1
ATOM 576 O O . GLY A 1 71 ? 24.899 -1.101 -39.980 1.00 68.06 71 GLY A O 1
ATOM 577 N N . ALA A 1 72 ? 25.529 -0.512 -37.919 1.00 60.16 72 ALA A N 1
ATOM 578 C CA . ALA A 1 72 ? 26.571 0.416 -38.369 1.00 60.16 72 ALA A CA 1
ATOM 579 C C . ALA A 1 72 ? 27.824 -0.288 -38.935 1.00 60.16 72 ALA A C 1
ATOM 581 O O . ALA A 1 72 ? 28.546 0.309 -39.731 1.00 60.16 72 ALA A O 1
ATOM 582 N N . ALA A 1 73 ? 28.084 -1.544 -38.554 1.00 56.69 73 ALA A N 1
ATOM 583 C CA . ALA A 1 73 ? 29.231 -2.313 -39.043 1.00 56.69 73 ALA A CA 1
ATOM 584 C C . ALA A 1 73 ? 29.011 -2.896 -40.454 1.00 56.69 73 ALA A C 1
ATOM 586 O O . ALA A 1 73 ? 29.978 -3.072 -41.190 1.00 56.69 73 ALA A O 1
ATOM 587 N N . GLU A 1 74 ? 27.760 -3.139 -40.863 1.00 55.91 74 GLU A N 1
ATOM 588 C CA . GLU A 1 74 ? 27.428 -3.624 -42.214 1.00 55.91 74 GLU A CA 1
ATOM 589 C C . GLU A 1 74 ? 27.363 -2.500 -43.268 1.00 55.91 74 GLU A C 1
ATOM 591 O O . GLU A 1 74 ? 27.515 -2.768 -44.456 1.00 55.91 74 GLU A O 1
ATOM 596 N N . GLY A 1 75 ? 27.208 -1.233 -42.861 1.00 55.47 75 GLY A N 1
ATOM 597 C CA . GLY A 1 75 ? 27.130 -0.084 -43.779 1.00 55.47 75 GLY A CA 1
ATOM 598 C C . GLY A 1 75 ? 28.473 0.521 -44.215 1.00 55.47 75 GLY A C 1
ATOM 599 O O . GLY A 1 75 ? 28.494 1.336 -45.130 1.00 55.47 75 GLY A O 1
ATOM 600 N N . ALA A 1 76 ? 29.588 0.150 -43.579 1.00 53.72 76 ALA A N 1
ATOM 601 C CA . ALA A 1 76 ? 30.921 0.702 -43.870 1.00 53.72 76 ALA A CA 1
ATOM 602 C C . ALA A 1 76 ? 31.801 -0.212 -44.752 1.00 53.72 76 ALA A C 1
ATOM 604 O O . ALA A 1 76 ? 32.969 0.098 -44.978 1.00 53.72 76 ALA A O 1
ATOM 605 N N . GLY A 1 77 ? 31.259 -1.343 -45.223 1.00 54.19 77 GLY A N 1
ATOM 606 C CA . GLY A 1 77 ? 31.973 -2.348 -46.023 1.00 54.19 77 GLY A CA 1
ATOM 607 C C . GLY A 1 77 ? 31.495 -2.507 -47.472 1.00 54.19 77 GLY A C 1
ATOM 608 O O . GLY A 1 77 ? 31.863 -3.501 -48.095 1.00 54.19 77 GLY A O 1
ATOM 609 N N . GLY A 1 78 ? 30.676 -1.583 -47.990 1.00 42.41 78 GLY A N 1
ATOM 610 C CA . GLY A 1 78 ? 30.177 -1.568 -49.375 1.00 42.41 78 GLY A CA 1
ATOM 611 C C . GLY A 1 78 ? 30.661 -0.360 -50.160 1.00 42.41 78 GLY A C 1
ATOM 612 O O . GLY A 1 78 ? 30.685 0.740 -49.566 1.00 42.41 78 GLY A O 1
#

Foldseek 3Di:
DVLVPDDQPDFDWDDDPPDTHTDTSVVVVVVVVVVVVVVVVVVVVVVVVVVVVVVVVVVVVVVVVVVVVVVVVVVVPD

pLDDT: mean 89.01, std 12.69, range [42.41, 98.62]

Radius of gyration: 27.19 Å; chains: 1; bounding box: 53×16×77 Å

Secondary structure (DSSP, 8-state):
-GGGSS-TT--EEEEETTEEEEE-HHHHHHHHHHHHHHHHHHHHHHHHHHHHHHHHHHHHHHHHHHHHHHHHHHTT--